Protein AF-A0A9K3JEH6-F1 (afdb_monomer_lite)

Secondary structure (DSSP, 8-state):
--HHHHHHHHHHHHHHHHHS--TTTTS-HHHHHHHHHHHHHHTT---TTSPPTT--SSTT--

Radius of gyration: 11.96 Å; chains: 1; bounding box: 28×27×27 Å

Sequence (62 aa):
MDLKWIFTSLIHHEMTYVFHWNDEGKTPAPLVDGIADYTVLKANYNPAGFNKPGSGDRWDQG

Structure (mmCIF, N/CA/C/O backbone):
data_AF-A0A9K3JEH6-F1
#
_entry.id   AF-A0A9K3JEH6-F1
#
loop_
_atom_site.group_PDB
_atom_site.id
_atom_site.type_symbol
_atom_site.label_atom_id
_atom_site.label_alt_id
_atom_site.label_comp_id
_atom_site.label_asym_id
_atom_site.label_entity_id
_atom_site.label_seq_id
_atom_site.pdbx_PDB_ins_code
_atom_site.Cartn_x
_atom_site.Cartn_y
_atom_site.Cartn_z
_atom_site.occupancy
_atom_site.B_iso_or_equiv
_atom_site.auth_seq_id
_atom_site.auth_comp_id
_atom_site.auth_asym_id
_atom_site.auth_atom_id
_atom_site.pdbx_PDB_model_num
ATOM 1 N N . MET A 1 1 ? 16.384 -3.885 -10.068 1.00 78.19 1 MET A N 1
ATOM 2 C CA . MET A 1 1 ? 15.386 -2.797 -10.168 1.00 78.19 1 MET A CA 1
ATOM 3 C C . MET A 1 1 ? 16.089 -1.482 -9.908 1.00 78.19 1 MET A C 1
ATOM 5 O O . MET A 1 1 ? 17.011 -1.472 -9.106 1.00 78.19 1 MET A O 1
ATOM 9 N N . ASP A 1 2 ? 15.705 -0.422 -10.615 1.00 89.94 2 ASP A N 1
ATOM 10 C CA . ASP A 1 2 ? 16.237 0.930 -10.402 1.00 89.94 2 ASP A CA 1
ATOM 11 C C . ASP A 1 2 ? 15.599 1.585 -9.159 1.00 89.94 2 ASP A C 1
ATOM 13 O O . ASP A 1 2 ? 14.468 1.255 -8.792 1.00 89.94 2 ASP A O 1
ATOM 17 N N . LEU A 1 3 ? 16.306 2.530 -8.532 1.00 91.81 3 LEU A N 1
ATOM 18 C CA . LEU A 1 3 ? 15.852 3.299 -7.373 1.00 91.81 3 LEU A CA 1
ATOM 19 C C . LEU A 1 3 ? 14.506 3.973 -7.636 1.00 91.81 3 LEU A C 1
ATOM 21 O O . LEU A 1 3 ? 13.608 3.885 -6.802 1.00 91.81 3 LEU A O 1
ATOM 25 N N . LYS A 1 4 ? 14.337 4.599 -8.808 1.00 91.94 4 LYS A N 1
ATOM 26 C CA . LYS A 1 4 ? 13.072 5.246 -9.184 1.00 91.94 4 LYS A CA 1
ATOM 27 C C . LYS A 1 4 ? 11.904 4.269 -9.105 1.00 91.94 4 LYS A C 1
ATOM 29 O O . LYS A 1 4 ? 10.808 4.632 -8.687 1.00 91.94 4 LYS A O 1
ATOM 34 N N . TRP A 1 5 ? 12.142 3.031 -9.517 1.00 92.38 5 TRP A N 1
ATOM 35 C CA . TRP A 1 5 ? 11.118 2.007 -9.585 1.00 92.38 5 TRP A CA 1
ATOM 36 C C . TRP A 1 5 ? 10.710 1.531 -8.185 1.00 92.38 5 TRP A C 1
ATOM 38 O O . TRP A 1 5 ? 9.522 1.501 -7.874 1.00 92.38 5 TRP A O 1
ATOM 48 N N . ILE A 1 6 ? 11.690 1.258 -7.315 1.00 92.38 6 ILE A N 1
ATOM 49 C CA . ILE A 1 6 ? 11.445 0.884 -5.911 1.00 92.38 6 ILE A CA 1
ATOM 50 C C . ILE A 1 6 ? 10.741 2.024 -5.169 1.00 92.38 6 ILE A C 1
ATOM 52 O O . ILE A 1 6 ? 9.772 1.789 -4.456 1.00 92.38 6 ILE A O 1
ATOM 56 N N . PHE A 1 7 ? 11.177 3.265 -5.388 1.00 94.50 7 PHE A N 1
ATOM 57 C CA . PHE A 1 7 ? 10.532 4.437 -4.805 1.00 94.50 7 PHE A CA 1
ATOM 58 C C . PHE A 1 7 ? 9.077 4.571 -5.269 1.00 94.50 7 PHE A C 1
ATOM 60 O O . PHE A 1 7 ? 8.193 4.812 -4.458 1.00 94.50 7 PHE A O 1
ATOM 67 N N . THR A 1 8 ? 8.802 4.357 -6.558 1.00 94.88 8 THR A N 1
ATOM 68 C CA . THR A 1 8 ? 7.430 4.425 -7.089 1.00 94.88 8 THR A CA 1
ATOM 69 C C . THR A 1 8 ? 6.531 3.357 -6.462 1.00 94.88 8 THR A C 1
ATOM 71 O O . THR A 1 8 ? 5.395 3.661 -6.107 1.00 94.88 8 THR A O 1
ATOM 74 N N . SER A 1 9 ? 7.046 2.137 -6.289 1.00 93.94 9 SER A N 1
ATOM 75 C CA . SER A 1 9 ? 6.364 1.040 -5.592 1.00 93.94 9 SER A CA 1
ATOM 76 C C . SER A 1 9 ? 6.030 1.405 -4.141 1.00 93.94 9 SER A C 1
ATOM 78 O O . SER A 1 9 ? 4.866 1.358 -3.749 1.00 93.94 9 SER A O 1
ATOM 80 N N . LEU A 1 10 ? 7.023 1.889 -3.385 1.00 94.56 10 LEU A N 1
ATOM 81 C CA . LEU A 1 10 ? 6.845 2.317 -1.996 1.00 94.56 10 LEU A CA 1
ATOM 82 C C . LEU A 1 10 ? 5.794 3.424 -1.872 1.00 94.56 10 LEU A C 1
ATOM 84 O O . LEU A 1 10 ? 4.928 3.356 -1.011 1.00 94.56 10 LEU A O 1
ATOM 88 N N . ILE A 1 11 ? 5.821 4.420 -2.760 1.00 96.62 11 ILE A N 1
ATOM 89 C CA . ILE A 1 11 ? 4.825 5.496 -2.735 1.00 96.62 11 ILE A CA 1
ATOM 90 C C . ILE A 1 11 ? 3.411 4.961 -3.004 1.00 96.62 11 ILE A C 1
ATOM 92 O O . ILE A 1 11 ? 2.475 5.451 -2.388 1.00 96.62 11 ILE A O 1
ATOM 96 N N . HIS A 1 12 ? 3.217 3.946 -3.852 1.00 95.00 12 HIS A N 1
ATOM 97 C CA . HIS A 1 12 ? 1.885 3.345 -4.023 1.00 95.00 12 HIS A CA 1
ATOM 98 C C . HIS A 1 12 ? 1.398 2.650 -2.744 1.00 95.00 12 HIS A C 1
ATOM 100 O O . HIS A 1 12 ? 0.248 2.855 -2.345 1.00 95.00 12 HIS A O 1
ATOM 106 N N . HIS A 1 13 ? 2.277 1.891 -2.084 1.00 94.69 13 HIS A N 1
ATOM 107 C CA . HIS A 1 13 ? 1.972 1.237 -0.811 1.00 94.69 13 HIS A CA 1
ATOM 108 C C . HIS A 1 13 ? 1.601 2.285 0.256 1.00 94.69 13 HIS A C 1
ATOM 110 O O . HIS A 1 13 ? 0.489 2.287 0.779 1.00 94.69 13 HIS A O 1
ATOM 116 N N . GLU A 1 14 ? 2.471 3.269 0.487 1.00 96.62 14 GLU A N 1
ATOM 117 C CA . GLU A 1 14 ? 2.294 4.252 1.562 1.00 96.62 14 GLU A CA 1
ATOM 118 C C . GLU A 1 14 ? 1.143 5.236 1.318 1.00 96.62 14 GLU A C 1
ATOM 120 O O . GLU A 1 14 ? 0.396 5.576 2.237 1.00 96.62 14 GLU A O 1
ATOM 125 N N . MET A 1 15 ? 0.924 5.667 0.070 1.00 97.62 15 MET A N 1
ATOM 126 C CA . MET A 1 15 ? -0.228 6.517 -0.254 1.00 97.62 15 MET A CA 1
ATOM 127 C C . MET A 1 15 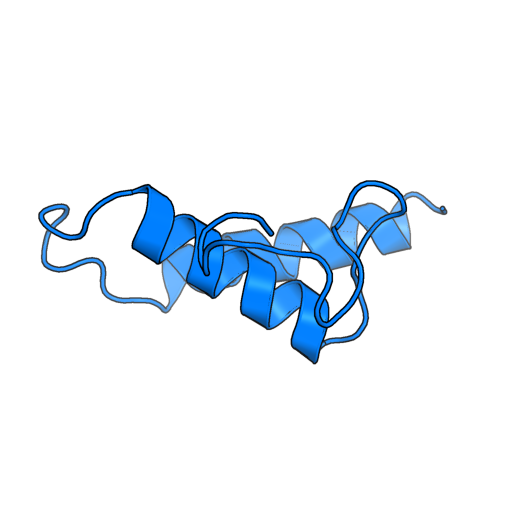? -1.553 5.788 -0.026 1.00 97.62 15 MET A C 1
ATOM 129 O O . MET A 1 15 ? -2.565 6.439 0.238 1.00 97.62 15 MET A O 1
ATOM 133 N N . THR A 1 16 ? -1.560 4.452 -0.084 1.00 95.12 1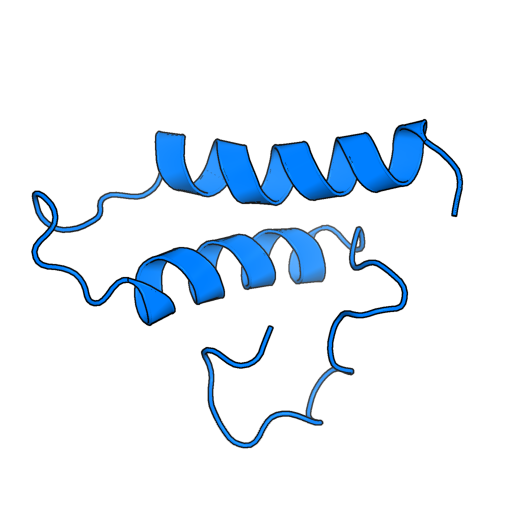6 THR A N 1
ATOM 134 C CA . THR A 1 16 ? -2.753 3.674 0.248 1.00 95.12 16 THR A CA 1
ATOM 135 C C . THR A 1 16 ? -3.120 3.850 1.719 1.00 95.12 16 THR A C 1
ATOM 137 O O . THR A 1 16 ? -4.284 4.130 1.980 1.00 95.12 16 THR A O 1
ATOM 140 N N . TYR A 1 17 ? -2.173 3.828 2.666 1.00 94.19 17 TYR A N 1
ATOM 141 C CA . TYR A 1 17 ? -2.479 4.117 4.081 1.00 94.19 17 TYR A CA 1
ATOM 142 C C . TYR A 1 17 ? -3.074 5.510 4.301 1.00 94.19 17 TYR A C 1
ATOM 144 O O . TYR A 1 17 ? -3.912 5.680 5.181 1.00 94.19 17 TYR A O 1
ATOM 152 N N . VAL A 1 18 ? -2.661 6.509 3.514 1.00 95.19 18 VAL A N 1
ATOM 153 C CA . VAL A 1 18 ? -3.173 7.885 3.640 1.00 95.19 18 VAL A CA 1
ATOM 154 C C . VAL A 1 18 ? -4.641 7.983 3.219 1.00 95.19 18 VAL A C 1
ATOM 156 O O . VAL A 1 18 ? -5.413 8.716 3.835 1.00 95.19 18 VAL A O 1
ATOM 159 N N . PHE A 1 19 ? -5.031 7.271 2.159 1.00 94.50 19 PHE A N 1
ATOM 160 C CA . PHE A 1 19 ? -6.391 7.338 1.612 1.00 94.50 19 PHE A CA 1
ATOM 161 C C . PHE A 1 19 ?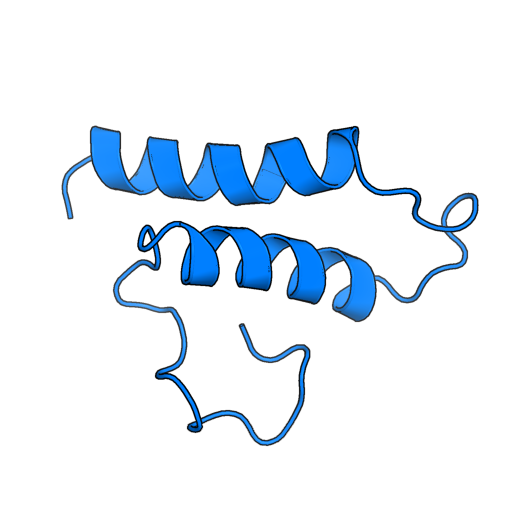 -7.329 6.254 2.149 1.00 94.50 19 PHE A C 1
ATOM 163 O O . PHE A 1 19 ? -8.549 6.403 2.069 1.00 94.50 19 PHE A O 1
ATOM 170 N N . HIS A 1 20 ? -6.782 5.158 2.662 1.00 92.81 20 HIS A N 1
ATOM 171 C CA . HIS A 1 20 ? -7.544 4.039 3.184 1.00 92.81 20 HIS A CA 1
ATOM 172 C C . HIS A 1 20 ? -7.990 4.304 4.623 1.00 92.81 20 HIS A C 1
ATOM 174 O O . HIS A 1 20 ? -7.213 4.719 5.478 1.00 92.81 20 HIS A O 1
ATOM 180 N N . TRP A 1 21 ? -9.253 4.007 4.911 1.00 94.50 21 TRP A N 1
ATOM 181 C CA . TRP A 1 21 ? -9.775 4.064 6.269 1.00 94.50 21 TRP A CA 1
ATOM 182 C C . TRP A 1 21 ? -9.533 2.742 6.997 1.00 94.50 21 TRP A C 1
ATOM 184 O O . TRP A 1 21 ? -10.045 1.713 6.574 1.00 94.50 21 TRP A O 1
ATOM 194 N N . ASN A 1 22 ? -8.815 2.771 8.119 1.00 94.38 22 ASN A N 1
ATOM 195 C CA . ASN A 1 22 ? -8.469 1.579 8.901 1.00 94.38 22 ASN A CA 1
ATOM 196 C C . ASN A 1 22 ? -9.384 1.339 10.122 1.00 94.38 22 ASN A C 1
ATOM 198 O O . ASN A 1 22 ? -8.967 0.699 11.092 1.00 94.38 22 ASN A O 1
ATOM 202 N N . ASP A 1 23 ? -10.622 1.838 10.095 1.00 94.88 23 ASP A N 1
ATOM 203 C CA . ASP A 1 23 ? -11.595 1.712 11.194 1.00 94.88 23 ASP A CA 1
ATOM 204 C C . ASP A 1 23 ? -11.069 2.226 12.545 1.00 94.88 23 ASP A C 1
ATOM 206 O O . ASP A 1 23 ? -11.133 1.540 13.563 1.00 94.88 23 ASP A O 1
ATOM 210 N N . GLU A 1 24 ? -10.483 3.428 12.553 1.00 94.94 24 GLU A N 1
ATOM 211 C CA . GLU A 1 24 ? -9.845 4.020 13.745 1.00 94.94 24 GLU A CA 1
ATOM 212 C C . GLU A 1 24 ? -8.760 3.113 14.360 1.00 94.94 24 GLU A C 1
ATOM 214 O O . GLU A 1 24 ? -8.592 3.055 15.578 1.00 94.94 24 GLU A O 1
ATOM 219 N N . GLY A 1 25 ? -8.036 2.361 13.525 1.00 93.31 25 GLY A N 1
ATOM 220 C CA . GLY A 1 25 ? -7.007 1.415 13.964 1.00 93.31 25 GLY A CA 1
ATOM 221 C C . GLY A 1 25 ? -7.538 0.078 14.493 1.00 93.31 25 GLY A C 1
ATOM 222 O O . GLY A 1 25 ? -6.766 -0.690 15.064 1.00 93.31 25 GLY A O 1
ATOM 223 N N . LYS A 1 26 ? -8.830 -0.225 14.317 1.00 95.75 26 LYS A N 1
ATOM 224 C CA . LYS A 1 26 ? -9.427 -1.524 14.691 1.00 95.75 26 LYS A CA 1
ATOM 225 C C . LYS A 1 26 ? -9.311 -2.566 13.584 1.00 95.75 26 LYS A C 1
ATOM 227 O O . LYS A 1 26 ? -9.460 -3.760 13.847 1.00 95.75 26 LYS A O 1
ATOM 232 N N . THR A 1 27 ? -9.048 -2.132 12.353 1.00 93.62 27 THR A N 1
ATOM 233 C CA . THR A 1 27 ? -8.822 -3.052 11.237 1.00 93.62 27 THR A CA 1
ATOM 234 C C . THR A 1 27 ? -7.554 -3.869 11.499 1.00 93.62 27 THR A C 1
ATOM 236 O O . THR A 1 27 ? -6.535 -3.291 11.881 1.00 93.62 27 THR A O 1
ATOM 239 N N . PRO A 1 28 ? -7.574 -5.201 11.296 1.00 92.12 28 PRO A N 1
ATOM 240 C CA . PRO A 1 28 ? -6.370 -6.014 11.414 1.00 92.12 28 PRO A CA 1
ATOM 241 C C . PRO A 1 28 ? -5.258 -5.460 10.521 1.00 92.12 28 PRO A C 1
ATOM 243 O O . PRO A 1 28 ? -5.482 -5.281 9.327 1.00 92.12 28 PRO A O 1
ATO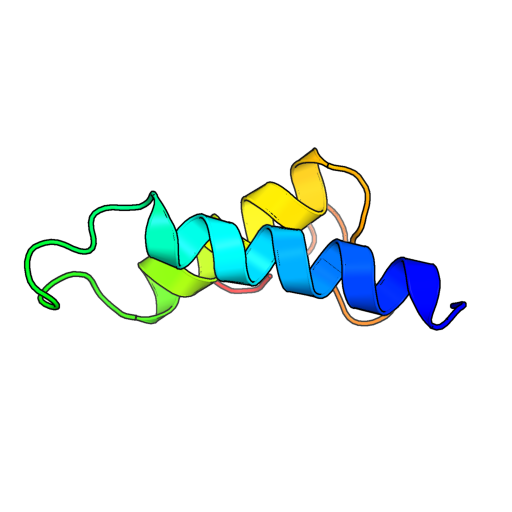M 246 N N . ALA A 1 29 ? -4.065 -5.231 11.075 1.00 90.44 29 ALA A N 1
ATOM 247 C CA . ALA A 1 29 ? -2.936 -4.680 10.316 1.00 90.44 29 ALA A CA 1
ATOM 248 C C . ALA A 1 29 ? -2.661 -5.433 8.999 1.00 90.44 29 ALA A C 1
ATOM 250 O O . ALA A 1 29 ? -2.632 -4.773 7.966 1.00 90.44 29 ALA A O 1
ATOM 251 N N . PRO A 1 30 ? -2.655 -6.787 8.958 1.00 90.00 30 PRO A N 1
ATOM 252 C CA . PRO A 1 30 ? -2.445 -7.507 7.702 1.00 90.00 30 PRO A CA 1
ATOM 253 C C . PRO A 1 30 ? -3.458 -7.147 6.607 1.00 90.00 30 PRO A C 1
ATOM 255 O O . PRO A 1 30 ? -3.150 -7.290 5.432 1.00 90.00 30 PRO A O 1
ATOM 258 N N . LEU A 1 31 ? -4.660 -6.671 6.980 1.00 89.31 31 LEU A N 1
ATOM 259 C CA . LEU A 1 31 ? -5.704 -6.237 6.043 1.00 89.31 31 LEU A CA 1
ATOM 260 C C . LEU A 1 31 ? -5.392 -4.917 5.392 1.00 89.31 31 LEU A C 1
ATOM 262 O O . LEU A 1 31 ? -5.577 -4.769 4.187 1.00 89.31 31 LEU A O 1
ATOM 266 N N . VAL A 1 32 ? -4.885 -3.987 6.180 1.00 92.19 32 VAL A N 1
ATOM 267 C CA . VAL A 1 32 ? -4.473 -2.695 5.660 1.00 92.19 32 VAL A CA 1
ATOM 268 C C . VAL A 1 32 ? -3.234 -2.874 4.776 1.00 92.19 32 VAL A C 1
ATOM 270 O O . VAL A 1 32 ? -3.243 -2.413 3.634 1.00 92.19 32 VAL A O 1
ATOM 273 N N . ASP A 1 33 ? -2.247 -3.640 5.247 1.00 91.50 33 ASP A N 1
ATOM 274 C CA . ASP A 1 33 ? -1.004 -3.939 4.529 1.00 91.50 33 ASP A CA 1
ATOM 275 C C . ASP A 1 33 ? -1.289 -4.664 3.201 1.00 91.50 33 ASP A C 1
ATOM 277 O O . ASP A 1 33 ? -0.834 -4.239 2.140 1.00 91.50 33 ASP A O 1
ATOM 281 N N . GLY A 1 34 ? -2.144 -5.694 3.214 1.00 90.50 34 GLY A N 1
ATOM 282 C CA . GLY A 1 34 ? -2.512 -6.435 2.005 1.00 90.50 34 GLY A CA 1
ATOM 283 C C . GLY A 1 34 ? -3.268 -5.589 0.971 1.00 90.50 34 GLY A C 1
ATOM 284 O O . GLY A 1 34 ? -3.102 -5.784 -0.236 1.00 90.50 34 GLY A O 1
ATOM 285 N N . ILE A 1 35 ? -4.075 -4.612 1.405 1.00 91.19 35 ILE A N 1
ATOM 286 C CA . ILE A 1 35 ? -4.716 -3.653 0.490 1.00 91.19 35 ILE A CA 1
ATOM 287 C C . ILE A 1 35 ? -3.665 -2.725 -0.130 1.00 91.19 35 ILE A C 1
ATOM 289 O O . ILE A 1 35 ? -3.746 -2.450 -1.330 1.00 91.19 35 ILE A O 1
ATOM 293 N N . ALA A 1 36 ? -2.673 -2.279 0.644 1.00 93.19 36 ALA A N 1
ATOM 294 C CA . ALA A 1 36 ? -1.556 -1.485 0.141 1.00 93.19 36 ALA A CA 1
ATOM 295 C C . ALA A 1 36 ? -0.700 -2.270 -0.871 1.00 93.19 36 ALA A C 1
ATOM 297 O O . ALA A 1 36 ? -0.415 -1.766 -1.958 1.00 93.19 36 ALA A O 1
ATOM 298 N N . ASP A 1 37 ? -0.389 -3.537 -0.607 1.00 91.00 37 ASP A N 1
ATOM 299 C CA . ASP A 1 37 ? 0.333 -4.394 -1.556 1.00 91.00 37 ASP A CA 1
ATOM 300 C C . ASP A 1 37 ? -0.480 -4.689 -2.821 1.00 91.00 37 ASP A C 1
ATOM 302 O O . ASP A 1 37 ? 0.056 -4.715 -3.936 1.00 91.00 37 ASP A O 1
ATOM 306 N N . TYR A 1 38 ? -1.801 -4.823 -2.694 1.00 88.56 38 TYR A N 1
ATOM 307 C CA . TYR A 1 38 ? -2.681 -4.965 -3.848 1.00 88.56 38 TYR A CA 1
ATOM 308 C C . TYR A 1 38 ? -2.628 -3.746 -4.781 1.00 88.56 38 TYR A C 1
ATOM 310 O O . TYR A 1 38 ? -2.643 -3.926 -6.002 1.00 88.56 38 TYR A O 1
ATOM 318 N N . THR A 1 39 ? -2.528 -2.510 -4.274 1.00 91.69 39 THR A N 1
ATOM 319 C CA . THR A 1 39 ? -2.418 -1.331 -5.158 1.00 91.69 39 THR A CA 1
ATOM 320 C C . THR A 1 39 ? -1.095 -1.315 -5.920 1.00 91.69 39 THR A C 1
ATOM 322 O O . THR A 1 39 ? -1.090 -0.997 -7.112 1.00 91.69 39 THR A O 1
ATOM 325 N N . VAL A 1 40 ? -0.000 -1.754 -5.291 1.00 92.62 40 VAL A N 1
ATOM 326 C CA . VAL A 1 40 ? 1.308 -1.943 -5.937 1.00 92.62 40 VAL A CA 1
ATOM 327 C C . VAL A 1 40 ? 1.217 -2.969 -7.071 1.00 92.62 40 VAL A C 1
ATOM 329 O O . VAL A 1 40 ? 1.665 -2.699 -8.192 1.00 92.62 40 VAL A O 1
ATOM 332 N N . LEU A 1 41 ? 0.595 -4.126 -6.809 1.00 88.69 41 LEU A N 1
ATOM 333 C CA . LEU A 1 41 ? 0.357 -5.172 -7.810 1.00 88.69 41 LEU A CA 1
ATOM 334 C C . LEU A 1 41 ? -0.503 -4.652 -8.969 1.00 88.69 41 LEU A C 1
ATOM 336 O O . LEU A 1 41 ? -0.168 -4.853 -10.137 1.00 88.69 41 LEU A O 1
ATOM 340 N N . LYS A 1 42 ? -1.597 -3.943 -8.670 1.00 88.81 42 LYS A N 1
ATOM 341 C CA . LYS A 1 42 ? -2.506 -3.391 -9.688 1.00 88.81 42 LYS A CA 1
ATOM 342 C C . LYS A 1 42 ? -1.871 -2.301 -10.536 1.00 88.81 42 LYS A C 1
ATOM 344 O O . LYS A 1 42 ? -2.208 -2.202 -11.714 1.00 88.81 42 LYS A O 1
ATOM 349 N N . ALA A 1 43 ? -0.966 -1.515 -9.964 1.00 91.38 43 ALA A N 1
ATOM 350 C CA . ALA A 1 43 ? -0.208 -0.493 -10.6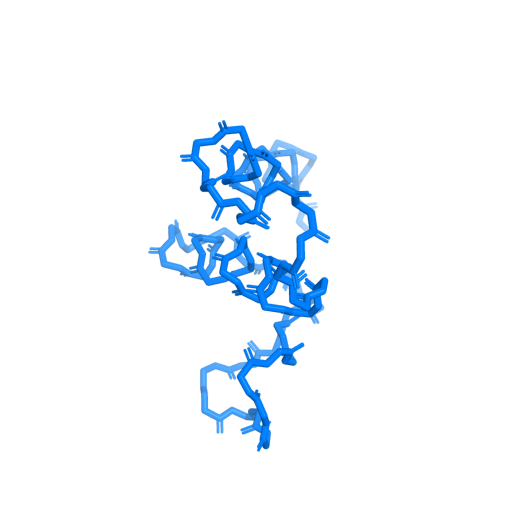73 1.00 91.38 43 ALA A CA 1
ATOM 351 C C . ALA A 1 43 ? 1.010 -1.056 -11.434 1.00 91.38 43 ALA A C 1
ATOM 353 O O . ALA A 1 43 ? 1.687 -0.305 -12.132 1.00 91.38 43 ALA A O 1
ATOM 354 N N . ASN A 1 44 ? 1.265 -2.371 -11.350 1.00 89.25 44 ASN A N 1
ATOM 355 C CA . ASN A 1 44 ? 2.384 -3.056 -12.003 1.00 89.25 44 ASN A CA 1
ATOM 356 C C . ASN A 1 44 ? 3.766 -2.538 -11.543 1.00 89.25 44 ASN A C 1
ATOM 358 O O . ASN A 1 44 ? 4.711 -2.434 -12.330 1.00 89.25 44 ASN A O 1
ATOM 362 N N . TYR A 1 45 ? 3.874 -2.209 -10.250 1.00 91.19 45 TYR A N 1
ATOM 363 C CA . TYR A 1 45 ? 5.106 -1.773 -9.584 1.00 91.19 45 TYR A CA 1
ATOM 364 C C . TYR A 1 45 ? 5.584 -2.786 -8.525 1.00 91.19 45 TYR A C 1
ATOM 366 O O . TYR A 1 45 ? 6.160 -2.390 -7.519 1.00 91.19 45 TYR A O 1
ATOM 374 N N . ASN A 1 46 ? 5.360 -4.092 -8.709 1.00 87.88 46 ASN A N 1
ATOM 375 C CA . ASN A 1 46 ? 5.632 -5.148 -7.713 1.00 87.88 46 ASN A CA 1
ATOM 376 C C . ASN A 1 46 ? 7.090 -5.681 -7.698 1.00 87.88 46 ASN A C 1
ATOM 378 O O . ASN A 1 46 ? 7.516 -6.316 -8.673 1.00 87.88 46 ASN A O 1
ATOM 382 N N . PRO A 1 47 ? 7.927 -5.347 -6.691 1.00 83.25 47 PRO A N 1
ATOM 383 C CA . PRO A 1 47 ? 9.345 -5.687 -6.712 1.00 83.25 47 PRO A CA 1
ATOM 384 C C . PRO A 1 47 ? 9.612 -7.192 -6.772 1.00 83.25 47 PRO A C 1
ATOM 386 O O . PRO A 1 47 ? 8.726 -8.004 -6.541 1.00 83.25 47 PRO A O 1
ATOM 389 N N . ALA A 1 48 ? 10.860 -7.586 -7.042 1.00 79.88 48 ALA A N 1
ATOM 390 C CA . ALA A 1 48 ? 11.245 -8.995 -7.208 1.00 79.88 48 ALA A CA 1
ATOM 391 C C . ALA A 1 48 ? 10.958 -9.906 -5.988 1.00 79.88 48 ALA A C 1
ATOM 393 O O . ALA A 1 48 ? 11.080 -11.120 -6.116 1.00 79.88 48 ALA A O 1
ATOM 394 N N . GLY A 1 49 ? 10.604 -9.335 -4.830 1.00 77.38 49 GLY A N 1
ATOM 395 C CA . GLY A 1 49 ? 10.192 -10.062 -3.626 1.00 77.38 49 GLY A CA 1
ATOM 396 C C . GLY A 1 49 ? 8.680 -10.258 -3.462 1.00 77.38 49 GLY A C 1
ATOM 397 O O . GLY A 1 49 ? 8.296 -11.018 -2.584 1.00 77.38 49 GLY A O 1
ATOM 398 N N . PHE A 1 50 ? 7.841 -9.614 -4.283 1.00 80.94 50 PHE A N 1
ATOM 399 C CA . PHE A 1 50 ? 6.387 -9.801 -4.236 1.00 80.94 50 PHE A CA 1
ATOM 400 C C . PHE A 1 50 ? 6.007 -11.181 -4.758 1.00 80.94 50 PHE A C 1
ATOM 402 O O . PHE A 1 50 ? 6.593 -11.681 -5.730 1.00 80.94 50 PHE A O 1
ATOM 409 N N . ASN A 1 51 ? 4.977 -11.770 -4.158 1.00 77.88 51 ASN A N 1
ATOM 410 C CA . ASN A 1 51 ? 4.444 -13.037 -4.623 1.00 77.88 51 ASN A CA 1
ATOM 411 C C . ASN A 1 51 ? 3.845 -12.921 -6.030 1.00 77.88 51 ASN A C 1
ATOM 413 O O . ASN A 1 51 ? 3.401 -11.865 -6.493 1.00 77.88 51 ASN A O 1
ATOM 417 N N . LYS A 1 52 ? 3.862 -14.040 -6.758 1.00 76.44 52 LYS A N 1
ATOM 418 C CA . LYS A 1 52 ? 3.286 -14.094 -8.102 1.00 76.44 52 LYS A CA 1
ATOM 419 C C . LYS A 1 52 ? 1.758 -14.110 -7.998 1.00 76.44 52 LYS A C 1
ATOM 421 O O . LYS A 1 52 ? 1.210 -14.683 -7.056 1.00 76.44 52 LYS A O 1
ATOM 426 N N . PRO A 1 53 ? 1.043 -13.568 -8.998 1.00 75.00 53 PRO A N 1
ATOM 427 C CA . PRO A 1 53 ? -0.405 -13.710 -9.060 1.00 75.00 53 PRO A CA 1
ATOM 428 C C . PRO A 1 53 ? -0.823 -15.182 -8.927 1.00 75.00 53 PRO A C 1
ATOM 430 O O . PRO A 1 53 ? -0.384 -16.027 -9.706 1.00 75.00 53 PRO A O 1
ATOM 433 N N . GLY A 1 54 ? -1.651 -15.480 -7.924 1.00 78.38 54 GLY A N 1
ATOM 434 C CA . GLY A 1 54 ? -2.145 -16.832 -7.651 1.00 78.38 54 GLY A CA 1
ATOM 435 C C . GLY A 1 54 ? -1.188 -17.758 -6.889 1.00 78.38 54 GLY A C 1
ATOM 436 O O . GLY A 1 54 ? -1.504 -18.936 -6.772 1.00 78.38 54 GLY A O 1
ATOM 437 N N . SER A 1 55 ? -0.046 -17.272 -6.379 1.00 82.75 55 SER A N 1
ATOM 438 C CA . SER A 1 55 ? 0.880 -18.086 -5.570 1.00 82.75 55 SER A CA 1
ATOM 439 C C . SER A 1 55 ? 0.689 -17.967 -4.055 1.00 82.75 55 SER A C 1
ATOM 441 O O . SER A 1 55 ? 1.449 -18.587 -3.319 1.00 82.75 55 SER A O 1
ATOM 443 N N . GLY A 1 56 ? -0.256 -17.146 -3.594 1.00 79.19 56 GLY A N 1
ATOM 444 C CA . GLY A 1 56 ? -0.567 -16.987 -2.173 1.00 79.19 56 GLY A CA 1
ATOM 445 C C . GLY A 1 56 ? -1.668 -17.944 -1.715 1.00 79.19 56 GLY A C 1
ATOM 446 O O . GLY A 1 56 ? -2.632 -18.182 -2.443 1.00 79.19 56 GLY A O 1
ATOM 447 N N . ASP A 1 57 ? -1.547 -18.430 -0.484 1.00 83.44 57 ASP A N 1
ATOM 448 C CA . ASP A 1 57 ? -2.570 -19.215 0.220 1.00 83.44 57 ASP A CA 1
ATOM 449 C C . ASP A 1 57 ? -3.516 -18.320 1.037 1.00 83.44 57 ASP A C 1
ATOM 451 O O . ASP A 1 57 ? -4.582 -18.749 1.486 1.00 83.44 57 ASP A O 1
ATOM 455 N N . ARG A 1 58 ? -3.117 -17.062 1.262 1.00 78.00 58 ARG A N 1
ATOM 456 C CA . ARG A 1 58 ? -3.888 -16.040 1.974 1.00 78.00 58 ARG A CA 1
ATOM 457 C C . ARG A 1 58 ? -3.777 -14.694 1.267 1.00 78.00 58 ARG A C 1
ATOM 459 O O . ARG A 1 58 ? -2.843 -14.441 0.513 1.00 78.00 58 ARG A O 1
ATOM 466 N N . TRP A 1 59 ? -4.745 -13.826 1.529 1.00 73.69 59 TRP A N 1
ATOM 467 C CA . TRP A 1 59 ? -4.852 -12.518 0.885 1.00 73.69 59 TRP A CA 1
ATOM 468 C C . TRP A 1 59 ? -3.857 -11.479 1.450 1.00 73.69 59 TRP A C 1
ATOM 470 O O . TRP A 1 59 ? -3.608 -10.480 0.788 1.00 73.69 59 TRP A O 1
ATOM 480 N N . ASP A 1 60 ? -3.267 -11.728 2.626 1.00 72.31 60 ASP A N 1
ATOM 481 C CA . ASP A 1 60 ? -2.262 -10.889 3.305 1.00 72.31 60 ASP A CA 1
ATOM 482 C C . ASP A 1 60 ? -0.807 -11.293 3.001 1.00 72.31 60 ASP A C 1
ATOM 484 O O . ASP A 1 60 ? 0.122 -10.854 3.669 1.00 72.31 60 ASP A O 1
ATOM 488 N N . GLN A 1 61 ? -0.595 -12.163 2.011 1.00 72.31 61 GLN A N 1
ATOM 489 C CA . GLN A 1 61 ? 0.729 -12.633 1.591 1.00 72.31 61 GLN A CA 1
ATOM 490 C C . GLN A 1 61 ? 1.239 -11.855 0.370 1.00 72.31 61 GLN A C 1
ATOM 492 O O . GLN A 1 61 ? 1.690 -12.480 -0.583 1.00 72.31 61 GLN A O 1
ATOM 497 N N . GLY A 1 62 ? 1.117 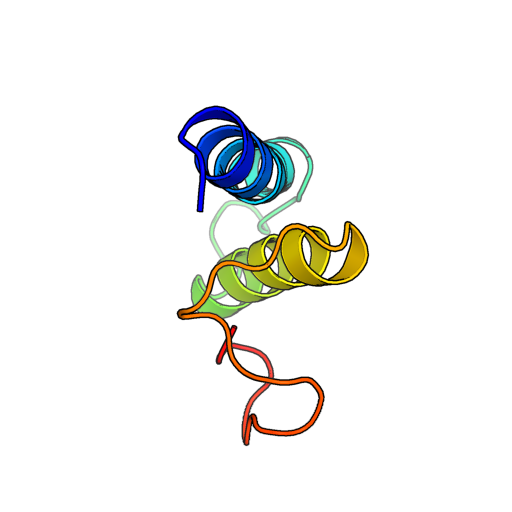-10.526 0.360 1.00 62.94 62 GLY A N 1
ATOM 498 C CA . GLY A 1 62 ? 1.627 -9.677 -0.729 1.00 62.94 62 GLY A CA 1
ATOM 499 C C . GLY A 1 62 ? 3.118 -9.878 -0.985 1.00 62.94 62 GLY A C 1
ATOM 500 O O . GLY A 1 62 ? 3.916 -9.316 -0.217 1.00 62.94 62 GLY A O 1
#

Foldseek 3Di:
DDPVLVVVLVCQLVVLVVPDDCPVVPRDPLVSNLVSQVSSVVVVSHDPPQDDVPPDPDSSRD

Organism: Helianthus annuus (NCBI:txid4232)

pLDDT: mean 88.44, std 7.66, range [62.94, 97.62]

InterPro domains:
  IPR007541 Uncharacterised protein family, basic secretory protein [PF04450] (7-62)
  IPR007541 Uncharacterised protein family, basic secretory protein [PTHR33321] (2-62)